Protein AF-A0AAV2DWY5-F1 (afdb_monomer_lite)

Sequence (109 aa):
MAEGGELVSKPLIRTVDRIHGVIKHMEDEYLRFAIDYPNDSSTIMHVPGTFECSDFKWGRLIFNRPANLFEGKGDILPKYSVDGNISLALCLETYAMENFRKKVYEVDG

Radius of gyration: 18.2 Å; chains: 1; bounding box: 48×30×39 Å

Organism: NCBI:txid586398

InterPro domains:
  IPR023213 Chloramphenicol acetyltransferase-like domain superfamily [G3DSA:3.30.559.10] (1-104)

Foldseek 3Di:
DDDPVVCVPDPVVVVVVVVVVVVVPCDPVVVVVVVPPDDDPVPDDDDDDPPQPDPPVPDGDQDDDDPDADAPDKDWAAHPDPPRDIDIDHDHPPVVVVVVCCVPPVPPD

pLDDT: mean 72.64, std 13.16, range [33.56, 91.56]

Secondary structure (DSSP, 8-state):
---HHHHH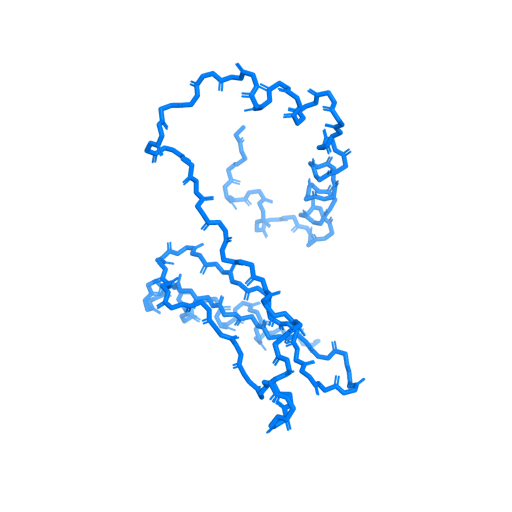HS-HHHHHHHHHHHHHT--HHHHHHHHHS---GGG---PPP--TT---SS---S----S---TT-EEEEE-SSTT--EEEEE---HHHHHHHHHHHH----

Structure (mmCIF, N/CA/C/O backbone):
data_AF-A0AAV2DWY5-F1
#
_entry.id   AF-A0AAV2DWY5-F1
#
loop_
_atom_site.group_PDB
_atom_site.id
_atom_site.type_symbol
_atom_site.label_atom_id
_atom_site.label_alt_id
_atom_site.label_comp_id
_atom_site.label_asym_id
_atom_site.label_entity_id
_atom_site.label_seq_id
_atom_site.pdbx_PDB_ins_code
_atom_site.Cartn_x
_atom_site.Cartn_y
_atom_site.Cartn_z
_atom_site.occupancy
_atom_site.B_iso_or_equiv
_atom_site.auth_seq_id
_atom_site.auth_comp_id
_atom_site.auth_asym_id
_atom_site.auth_atom_id
_atom_site.pdbx_PDB_model_num
ATOM 1 N N . MET A 1 1 ? -11.594 3.888 -15.936 1.00 33.56 1 MET A N 1
ATOM 2 C CA . MET A 1 1 ? -11.716 4.768 -14.756 1.00 33.56 1 MET A CA 1
ATOM 3 C C . MET A 1 1 ? -12.584 4.037 -13.755 1.00 33.56 1 MET A C 1
ATOM 5 O O . MET A 1 1 ? -13.696 3.682 -14.111 1.00 33.56 1 MET A O 1
ATOM 9 N N . ALA A 1 2 ? -12.049 3.685 -12.592 1.00 46.09 2 ALA A N 1
ATOM 10 C CA . ALA A 1 2 ? -12.832 3.022 -11.560 1.00 46.09 2 ALA A CA 1
ATOM 11 C C . ALA A 1 2 ? -13.254 4.061 -10.532 1.00 46.09 2 ALA A C 1
ATOM 13 O O . ALA A 1 2 ? -12.398 4.692 -9.915 1.00 46.09 2 ALA A O 1
ATOM 14 N N . GLU A 1 3 ? -14.556 4.266 -10.388 1.00 54.41 3 GLU A N 1
ATOM 15 C CA . GLU A 1 3 ? -15.100 5.140 -9.356 1.00 54.41 3 GLU A CA 1
ATOM 16 C C . GLU A 1 3 ? -14.868 4.508 -7.980 1.00 54.41 3 GLU A C 1
ATOM 18 O O . GLU A 1 3 ? -15.133 3.322 -7.773 1.00 54.41 3 GLU A O 1
ATOM 23 N N . GLY A 1 4 ? -14.390 5.300 -7.017 1.00 57.16 4 GLY A N 1
ATOM 24 C CA . GLY A 1 4 ? -14.073 4.826 -5.664 1.00 57.16 4 GLY A CA 1
ATOM 25 C C . GLY A 1 4 ? -15.232 4.120 -4.942 1.00 57.16 4 GLY A C 1
ATOM 26 O O . GLY A 1 4 ? -14.988 3.304 -4.056 1.00 57.16 4 GLY A O 1
ATOM 27 N N . GLY A 1 5 ? -16.486 4.353 -5.350 1.00 61.47 5 GLY A N 1
ATOM 28 C CA . GLY A 1 5 ? -17.666 3.661 -4.813 1.00 61.47 5 GLY A CA 1
ATOM 29 C C . GLY A 1 5 ? -17.743 2.169 -5.167 1.00 61.47 5 GLY A C 1
ATOM 30 O O . GLY A 1 5 ? -18.274 1.369 -4.394 1.00 61.47 5 GLY A O 1
ATOM 31 N N . GLU A 1 6 ? -17.158 1.753 -6.292 1.00 68.62 6 GLU A N 1
ATOM 32 C CA . GLU A 1 6 ? -17.107 0.343 -6.698 1.00 68.62 6 GLU A CA 1
ATOM 33 C C . GLU A 1 6 ? -16.186 -0.480 -5.778 1.00 68.62 6 GLU A C 1
ATOM 35 O O . GLU A 1 6 ? -16.447 -1.652 -5.512 1.00 68.62 6 GLU A O 1
ATOM 40 N N . LEU A 1 7 ? -15.119 0.144 -5.269 1.00 65.88 7 LEU A N 1
ATOM 41 C CA . LEU A 1 7 ? -14.139 -0.500 -4.389 1.00 65.88 7 LEU A CA 1
ATOM 42 C C . LEU A 1 7 ? -14.694 -0.764 -2.985 1.00 65.88 7 LEU A C 1
ATOM 44 O O . LEU A 1 7 ? -14.285 -1.725 -2.345 1.00 65.88 7 LEU A O 1
ATOM 48 N N . VAL A 1 8 ? -15.618 0.078 -2.515 1.00 71.94 8 VAL A N 1
ATOM 49 C CA . VAL A 1 8 ? -16.233 -0.045 -1.183 1.00 71.94 8 VAL A CA 1
ATOM 50 C C . VAL A 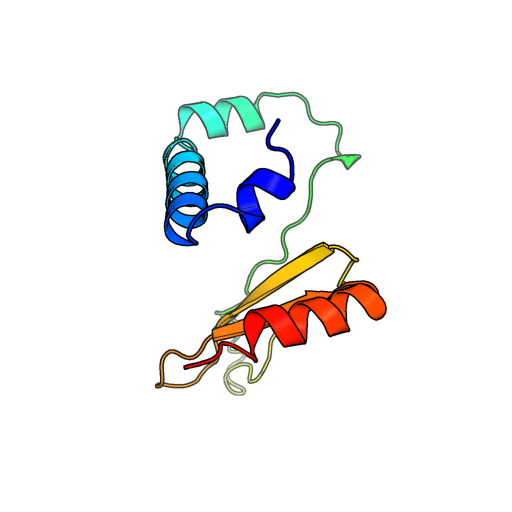1 8 ? -17.441 -0.987 -1.197 1.00 71.94 8 VAL A C 1
ATOM 52 O O . VAL A 1 8 ? -17.727 -1.633 -0.196 1.00 71.94 8 VAL A O 1
ATOM 55 N N . SER A 1 9 ? -18.154 -1.081 -2.323 1.00 76.56 9 SER A N 1
ATOM 56 C CA . SER A 1 9 ? -19.381 -1.887 -2.443 1.00 76.56 9 SER A CA 1
ATOM 57 C C . SER A 1 9 ? 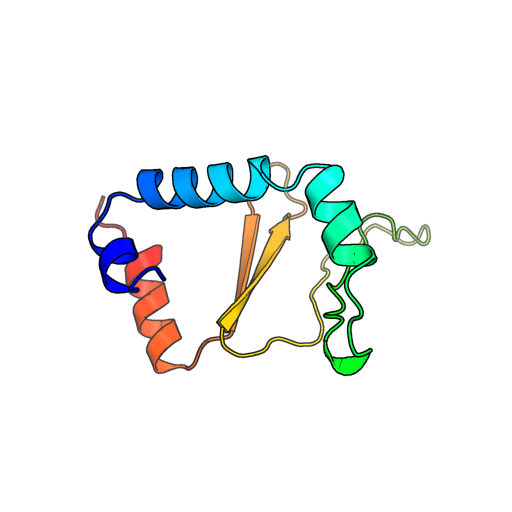-19.137 -3.368 -2.745 1.00 76.56 9 SER A C 1
ATOM 59 O O . SER A 1 9 ? -20.035 -4.189 -2.554 1.00 76.56 9 SER A O 1
ATOM 61 N N . LYS A 1 10 ? -17.944 -3.732 -3.228 1.00 83.44 10 LYS A N 1
ATOM 62 C CA . LYS A 1 10 ? -17.599 -5.108 -3.605 1.00 83.44 10 LYS A CA 1
ATOM 63 C C . LYS A 1 10 ? -16.762 -5.801 -2.522 1.00 83.44 10 LYS A C 1
ATOM 65 O O . LYS A 1 10 ? -16.014 -5.136 -1.812 1.00 83.44 10 LYS A O 1
ATOM 70 N N . PRO A 1 11 ? -16.823 -7.143 -2.419 1.00 86.44 11 PRO A N 1
ATOM 71 C CA . PRO A 1 11 ? -15.977 -7.888 -1.490 1.00 86.44 11 PRO A CA 1
ATOM 72 C C . PRO A 1 11 ? -14.485 -7.658 -1.763 1.00 86.44 11 PRO A C 1
ATOM 74 O O . PRO A 1 11 ? -14.085 -7.572 -2.926 1.00 86.44 11 PRO A O 1
ATOM 77 N N . LEU A 1 12 ? -13.659 -7.656 -0.709 1.00 85.25 12 LEU A N 1
ATOM 78 C CA . LEU A 1 12 ? -12.211 -7.400 -0.779 1.00 85.25 12 LEU A CA 1
ATOM 79 C C . LEU A 1 12 ? -11.493 -8.236 -1.852 1.00 85.25 12 LEU A C 1
ATOM 81 O O . LEU A 1 12 ? -10.607 -7.725 -2.536 1.00 85.25 12 LEU A O 1
ATOM 85 N N . ILE A 1 13 ? -11.917 -9.489 -2.055 1.00 88.38 13 ILE A N 1
ATOM 86 C CA . ILE A 1 13 ? -11.344 -10.382 -3.074 1.00 88.38 13 ILE A CA 1
ATOM 87 C C . ILE A 1 13 ? -11.398 -9.777 -4.484 1.00 88.38 13 ILE A C 1
ATOM 89 O O . ILE A 1 13 ? -10.456 -9.928 -5.248 1.00 88.38 13 ILE A O 1
ATOM 93 N N . ARG A 1 14 ? -12.432 -8.988 -4.810 1.00 88.56 14 ARG A N 1
ATOM 94 C CA . ARG A 1 14 ? -12.537 -8.308 -6.111 1.00 88.56 14 ARG A CA 1
ATOM 95 C C . ARG A 1 14 ? -11.464 -7.241 -6.285 1.00 88.56 14 ARG A C 1
ATOM 97 O O . ARG A 1 14 ? -10.982 -7.039 -7.396 1.00 88.56 14 ARG A O 1
ATOM 104 N N . THR A 1 15 ? -11.094 -6.556 -5.209 1.00 87.62 15 THR A N 1
ATOM 105 C CA . THR A 1 15 ? -9.993 -5.588 -5.220 1.00 87.62 15 THR A CA 1
ATOM 106 C C . THR A 1 15 ? -8.653 -6.305 -5.364 1.00 87.62 15 THR A C 1
ATOM 108 O O . THR A 1 15 ? -7.824 -5.874 -6.163 1.00 87.62 15 THR A O 1
ATOM 111 N N . VAL A 1 16 ? -8.469 -7.437 -4.675 1.00 89.88 16 VAL A N 1
ATOM 112 C CA . VAL A 1 16 ? -7.271 -8.284 -4.810 1.00 89.88 16 VAL A CA 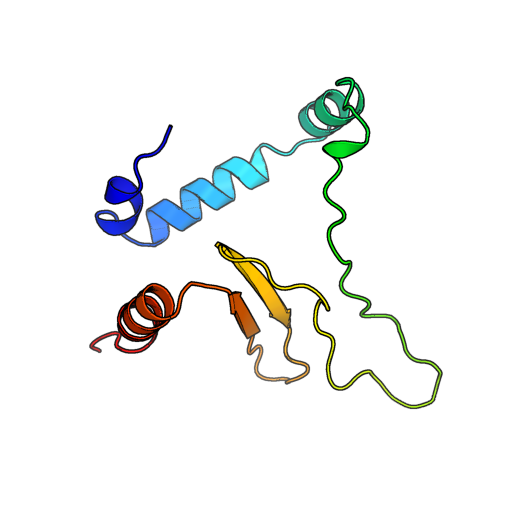1
ATOM 113 C C . VAL A 1 16 ? -7.116 -8.801 -6.242 1.00 89.88 16 VAL A C 1
ATOM 115 O O . VAL A 1 16 ? -6.047 -8.635 -6.822 1.00 89.88 16 VAL A O 1
ATOM 118 N N . ASP A 1 17 ? -8.178 -9.334 -6.849 1.00 91.56 17 ASP A N 1
ATOM 119 C CA . ASP A 1 17 ? -8.161 -9.835 -8.230 1.00 91.56 17 ASP A CA 1
ATOM 120 C C . ASP A 1 17 ? -7.782 -8.741 -9.232 1.00 91.56 17 ASP A C 1
ATOM 122 O O . ASP A 1 17 ? -7.029 -8.980 -10.176 1.00 91.56 17 ASP A O 1
ATOM 126 N N . ARG A 1 18 ? -8.272 -7.513 -9.020 1.00 88.06 18 ARG A N 1
ATOM 127 C CA . ARG A 1 18 ? -7.925 -6.359 -9.859 1.00 88.06 18 ARG A CA 1
ATOM 128 C C . ARG A 1 18 ? -6.449 -5.997 -9.742 1.00 88.06 18 ARG A C 1
ATOM 130 O O . ARG A 1 18 ? -5.807 -5.790 -10.767 1.00 88.06 18 ARG A O 1
ATOM 137 N N . ILE A 1 19 ? -5.915 -5.935 -8.520 1.00 89.31 19 ILE A N 1
ATOM 138 C CA . ILE A 1 19 ? -4.487 -5.674 -8.286 1.00 89.31 19 ILE A CA 1
ATOM 139 C C . ILE A 1 19 ? -3.650 -6.779 -8.936 1.00 89.31 19 ILE A C 1
ATOM 141 O O . ILE A 1 19 ? -2.730 -6.488 -9.696 1.00 89.31 19 ILE A O 1
ATOM 145 N N . HIS A 1 20 ? -4.009 -8.042 -8.698 1.00 91.56 20 HIS A N 1
ATOM 146 C CA . HIS A 1 20 ? -3.320 -9.194 -9.264 1.00 91.56 20 HIS A CA 1
ATOM 147 C C . HIS A 1 20 ? -3.333 -9.178 -10.797 1.00 91.56 20 HIS A C 1
ATOM 149 O O . HIS A 1 20 ? -2.294 -9.390 -11.416 1.00 91.56 20 HIS A O 1
ATOM 155 N N . GLY A 1 21 ? -4.479 -8.882 -11.415 1.00 90.12 21 GLY A N 1
ATOM 156 C CA . GLY A 1 21 ? -4.611 -8.800 -12.869 1.00 90.12 21 GLY A CA 1
ATOM 157 C C . GLY A 1 21 ? -3.708 -7.733 -13.486 1.00 90.12 21 GLY A C 1
ATOM 158 O O . GLY A 1 21 ? -3.036 -8.008 -14.477 1.00 90.12 21 GLY A O 1
ATOM 159 N N . VAL A 1 22 ? -3.637 -6.549 -12.867 1.00 88.19 22 VAL A N 1
ATOM 160 C CA . VAL A 1 22 ? -2.767 -5.454 -13.328 1.00 88.19 22 VAL A CA 1
ATOM 161 C C . VAL A 1 22 ? -1.292 -5.808 -13.160 1.00 88.19 22 VAL A C 1
ATOM 163 O O . VAL A 1 22 ? -0.530 -5.647 -14.106 1.00 88.19 22 VAL A O 1
ATOM 166 N N . ILE A 1 23 ? -0.888 -6.332 -11.997 1.00 87.38 23 ILE A N 1
ATOM 167 C CA . ILE A 1 23 ? 0.501 -6.761 -11.759 1.00 87.38 23 ILE A CA 1
ATOM 168 C C . ILE A 1 23 ? 0.902 -7.845 -12.763 1.00 87.38 23 ILE A C 1
ATOM 170 O O . ILE A 1 23 ? 1.989 -7.790 -13.327 1.00 87.38 23 ILE A O 1
ATOM 174 N N . LYS A 1 24 ? 0.013 -8.806 -13.032 1.00 88.62 24 LYS A N 1
ATOM 175 C CA . LYS A 1 24 ? 0.265 -9.884 -13.991 1.00 88.62 24 LYS A CA 1
ATOM 176 C C . LYS A 1 24 ? 0.482 -9.369 -15.418 1.00 88.62 24 LYS A C 1
ATOM 178 O O . LYS A 1 24 ? 1.216 -10.001 -16.158 1.00 88.62 24 LYS A O 1
ATOM 183 N N . HIS A 1 25 ? -0.140 -8.251 -15.799 1.00 81.81 25 HIS A N 1
ATOM 184 C CA . HIS A 1 25 ? 0.035 -7.633 -17.120 1.00 81.81 25 HIS A CA 1
ATOM 185 C C . HIS A 1 25 ? 1.314 -6.786 -17.248 1.00 81.81 25 HIS A C 1
ATOM 187 O O . HIS A 1 25 ? 1.615 -6.316 -18.344 1.00 81.81 25 HIS A O 1
ATOM 193 N N . MET A 1 26 ? 2.080 -6.578 -16.169 1.00 80.06 26 MET A N 1
ATOM 194 C CA . MET A 1 26 ? 3.377 -5.888 -16.219 1.00 80.06 26 MET A CA 1
ATOM 195 C C . MET A 1 26 ? 4.481 -6.828 -16.738 1.00 80.06 26 MET A C 1
ATOM 197 O O . MET A 1 26 ? 5.422 -7.167 -16.023 1.00 80.06 26 MET A O 1
ATOM 201 N N . GLU A 1 27 ? 4.335 -7.286 -17.980 1.00 82.12 27 GLU A N 1
ATOM 202 C CA . GLU A 1 27 ? 5.284 -8.167 -18.671 1.00 82.12 27 GLU A CA 1
ATOM 203 C C . GLU A 1 27 ? 6.401 -7.365 -19.379 1.00 82.12 27 GLU A C 1
ATOM 205 O O . GLU A 1 27 ? 6.343 -6.137 -19.476 1.00 82.12 27 GLU A O 1
ATOM 210 N N . ASP A 1 28 ? 7.430 -8.054 -19.889 1.00 78.75 28 ASP A N 1
ATOM 211 C CA . ASP A 1 28 ? 8.629 -7.453 -20.508 1.00 78.75 28 ASP A CA 1
ATOM 212 C C . ASP A 1 28 ? 8.298 -6.452 -21.634 1.00 78.75 28 ASP A C 1
ATOM 214 O O . ASP A 1 28 ? 8.910 -5.391 -21.720 1.00 78.75 28 ASP A O 1
ATOM 218 N N . GLU A 1 29 ? 7.280 -6.730 -22.456 1.00 82.56 29 GLU A N 1
ATOM 219 C CA . GLU A 1 29 ? 6.850 -5.831 -23.538 1.00 82.56 29 GLU A CA 1
ATOM 220 C C . GLU A 1 29 ? 6.287 -4.501 -23.008 1.00 82.56 29 GLU A C 1
ATOM 222 O O . GLU A 1 29 ? 6.649 -3.429 -23.499 1.00 82.56 29 GLU A O 1
ATOM 227 N N . TYR A 1 30 ? 5.464 -4.550 -21.956 1.00 79.88 30 TYR A N 1
ATOM 228 C CA . TYR A 1 30 ? 4.925 -3.355 -21.306 1.00 79.88 30 TYR A CA 1
ATOM 229 C C . TYR A 1 30 ? 6.039 -2.523 -20.657 1.00 79.88 30 TYR A C 1
ATOM 231 O O . TYR A 1 30 ? 6.053 -1.297 -20.769 1.00 79.88 30 TYR A O 1
ATOM 239 N N . LEU A 1 31 ? 6.998 -3.185 -20.001 1.00 82.81 31 LEU A N 1
ATOM 240 C CA . LEU A 1 31 ? 8.131 -2.520 -19.357 1.00 82.81 31 LEU A CA 1
ATOM 241 C C . LEU A 1 31 ? 9.052 -1.846 -20.379 1.00 82.81 31 LEU A C 1
ATOM 243 O O . LEU A 1 31 ? 9.470 -0.711 -20.159 1.00 82.81 31 LEU A O 1
ATOM 247 N N . ARG A 1 32 ? 9.326 -2.503 -21.512 1.00 82.12 32 ARG A N 1
ATOM 248 C CA . ARG A 1 32 ? 10.103 -1.910 -22.610 1.00 82.12 32 ARG A CA 1
ATOM 249 C C . ARG A 1 32 ? 9.407 -0.689 -23.189 1.00 82.12 32 ARG A C 1
ATOM 251 O O . ARG A 1 32 ? 10.036 0.355 -23.313 1.00 82.12 32 ARG A O 1
ATOM 258 N N . PHE A 1 33 ? 8.101 -0.776 -23.437 1.00 81.75 33 PHE A N 1
ATOM 259 C CA . PHE A 1 33 ? 7.322 0.372 -23.896 1.00 81.75 33 PHE A CA 1
ATOM 260 C C . PHE A 1 33 ? 7.361 1.539 -22.897 1.00 81.75 33 PHE A C 1
ATOM 262 O O . PHE A 1 33 ? 7.513 2.689 -23.299 1.00 81.75 33 PHE A O 1
ATOM 269 N N . ALA A 1 34 ? 7.271 1.260 -21.592 1.00 79.88 34 ALA A N 1
ATOM 270 C CA . ALA A 1 34 ? 7.351 2.288 -20.555 1.00 79.88 34 ALA A CA 1
ATOM 271 C C . ALA A 1 34 ? 8.727 2.983 -20.486 1.00 79.88 34 ALA A C 1
ATOM 273 O O . ALA A 1 34 ? 8.792 4.146 -20.088 1.00 79.88 34 ALA A O 1
ATOM 274 N N . ILE A 1 35 ? 9.806 2.285 -20.867 1.00 78.94 35 ILE A N 1
ATOM 275 C CA . ILE A 1 35 ? 11.169 2.835 -20.963 1.00 78.94 35 ILE A CA 1
ATOM 276 C C . ILE A 1 35 ? 11.341 3.657 -22.245 1.00 78.94 35 ILE A C 1
ATOM 278 O O . ILE A 1 35 ? 11.913 4.744 -22.196 1.00 78.94 35 ILE A O 1
ATOM 282 N N . ASP A 1 36 ? 10.846 3.147 -23.374 1.00 80.50 36 ASP A N 1
ATOM 283 C CA . ASP A 1 36 ? 10.969 3.797 -24.684 1.00 80.50 36 ASP A CA 1
ATOM 284 C C . ASP A 1 36 ? 10.058 5.029 -24.818 1.00 80.50 36 ASP A C 1
ATOM 286 O O . ASP A 1 36 ? 10.275 5.883 -25.683 1.00 80.50 36 ASP A O 1
ATOM 290 N N . TYR A 1 37 ? 9.047 5.157 -23.954 1.00 74.31 37 TYR A N 1
ATOM 291 C CA . TYR A 1 37 ? 8.213 6.347 -23.885 1.00 74.31 37 TYR A CA 1
ATOM 292 C C . TYR A 1 37 ? 9.024 7.536 -23.330 1.00 74.31 37 TYR A C 1
ATOM 294 O O . TYR A 1 37 ? 9.538 7.457 -22.211 1.00 74.31 37 TYR A O 1
ATOM 302 N N . PRO A 1 38 ? 9.143 8.659 -24.066 1.00 64.88 38 PRO A N 1
ATOM 303 C CA . PRO A 1 38 ? 9.924 9.807 -23.623 1.00 64.88 38 PRO A CA 1
ATOM 304 C C . PRO A 1 38 ? 9.271 10.443 -22.394 1.00 64.88 38 PRO A C 1
ATOM 306 O O . PRO A 1 38 ? 8.289 11.179 -22.493 1.00 64.88 38 PRO A O 1
ATOM 309 N N . ASN A 1 39 ? 9.827 10.151 -21.222 1.00 62.50 39 ASN A N 1
ATOM 310 C CA . ASN A 1 39 ? 9.453 10.795 -19.974 1.00 62.50 39 ASN A CA 1
ATOM 311 C C . ASN A 1 39 ? 10.299 12.053 -19.779 1.00 62.50 39 ASN A C 1
ATOM 313 O O . ASN A 1 39 ? 11.530 12.005 -19.815 1.00 62.50 39 ASN A O 1
ATOM 317 N N . ASP A 1 40 ? 9.633 13.181 -19.545 1.00 59.91 40 ASP A N 1
ATOM 318 C CA . ASP A 1 40 ? 10.282 14.354 -18.971 1.00 59.91 40 ASP A CA 1
ATOM 319 C C . ASP A 1 40 ? 10.806 13.957 -17.581 1.00 59.91 40 ASP A C 1
ATOM 321 O O . ASP A 1 40 ? 10.088 13.331 -16.802 1.00 59.91 40 ASP A O 1
ATOM 325 N N . SER A 1 41 ? 12.068 14.244 -17.260 1.00 59.22 41 SER A N 1
ATOM 326 C CA . SER A 1 41 ? 12.750 13.700 -16.067 1.00 59.22 41 SER A CA 1
ATOM 327 C C . SER A 1 41 ? 12.077 14.076 -14.735 1.00 59.22 41 SER A C 1
ATOM 329 O O . SER A 1 41 ? 12.366 13.477 -13.699 1.00 59.22 41 SER A O 1
ATOM 331 N N . SER A 1 42 ? 11.133 15.019 -14.775 1.00 56.19 42 SER A N 1
ATOM 332 C CA . SER A 1 42 ? 10.239 15.418 -13.689 1.00 56.19 42 SER A CA 1
ATOM 333 C C . SER A 1 42 ? 9.173 14.373 -13.312 1.00 56.19 42 SER A C 1
ATOM 335 O O . SER A 1 42 ? 8.621 14.458 -12.215 1.00 56.19 42 SER A O 1
ATOM 337 N N . THR A 1 43 ? 8.883 13.378 -14.163 1.00 53.97 43 THR A N 1
ATOM 338 C CA . THR A 1 43 ? 7.860 12.340 -13.910 1.00 53.97 43 THR A CA 1
ATOM 339 C C . THR A 1 43 ? 8.421 11.041 -13.327 1.00 53.97 43 THR A C 1
ATOM 341 O O . THR A 1 43 ? 7.654 10.166 -12.917 1.00 53.97 43 THR A O 1
ATOM 344 N N . ILE A 1 44 ? 9.750 10.904 -13.238 1.00 60.16 44 ILE A N 1
ATOM 345 C CA . ILE A 1 44 ? 10.397 9.712 -12.682 1.00 60.16 44 ILE A CA 1
ATOM 346 C C . ILE A 1 44 ? 10.246 9.724 -11.157 1.00 60.16 44 ILE A C 1
ATOM 348 O O . ILE A 1 44 ? 10.982 10.393 -10.431 1.00 60.16 44 ILE A O 1
ATOM 352 N N . MET A 1 45 ? 9.283 8.953 -10.654 1.00 56.59 45 MET A N 1
ATOM 353 C CA . MET A 1 45 ? 9.098 8.759 -9.220 1.00 56.59 45 MET A CA 1
ATOM 354 C C . MET A 1 45 ? 10.185 7.826 -8.677 1.00 56.59 45 MET A C 1
ATOM 356 O O . MET A 1 45 ? 10.210 6.632 -8.974 1.00 56.59 45 MET A O 1
ATOM 360 N N . HIS A 1 46 ? 11.078 8.361 -7.845 1.00 55.91 46 HIS A N 1
ATOM 361 C CA . HIS A 1 46 ? 12.050 7.545 -7.127 1.00 55.91 46 HIS A CA 1
ATOM 362 C C . HIS A 1 46 ? 11.327 6.745 -6.035 1.00 55.91 46 HIS A C 1
ATOM 364 O O . HIS A 1 46 ? 10.869 7.308 -5.037 1.00 55.91 46 HIS A O 1
ATOM 370 N N . VAL A 1 47 ? 11.205 5.431 -6.223 1.00 54.88 47 VAL A N 1
ATOM 371 C CA . VAL A 1 47 ? 10.711 4.524 -5.183 1.00 54.88 47 VAL A CA 1
ATOM 372 C C . VAL A 1 47 ? 11.869 4.262 -4.217 1.00 54.88 47 VAL A C 1
ATOM 374 O O . VAL A 1 47 ? 12.900 3.746 -4.650 1.00 54.88 47 VAL A O 1
ATOM 377 N N . PRO A 1 48 ? 11.756 4.618 -2.924 1.00 52.72 48 PRO A N 1
ATOM 378 C CA . PRO A 1 48 ? 12.781 4.278 -1.948 1.00 52.72 48 PRO A CA 1
ATOM 379 C C . PRO A 1 48 ? 12.914 2.755 -1.877 1.00 52.72 48 PRO A C 1
ATOM 381 O O . PRO A 1 48 ? 11.966 2.065 -1.507 1.00 52.72 48 PRO A O 1
ATOM 384 N N . GLY A 1 49 ? 14.080 2.228 -2.247 1.00 55.22 49 GLY A N 1
ATOM 385 C CA . GLY A 1 49 ? 14.366 0.806 -2.105 1.00 55.22 49 GLY A CA 1
ATOM 386 C C . GLY A 1 49 ? 14.386 0.398 -0.631 1.00 55.22 49 GLY A C 1
ATOM 387 O O . GLY A 1 49 ? 14.908 1.116 0.227 1.00 55.22 49 GLY A O 1
ATOM 388 N N . THR A 1 50 ? 13.837 -0.772 -0.318 1.00 53.38 50 THR A N 1
ATOM 389 C CA . THR A 1 50 ? 14.034 -1.414 0.982 1.00 53.38 50 THR A CA 1
ATOM 390 C C . THR A 1 50 ? 15.484 -1.899 1.060 1.00 53.38 50 THR A C 1
ATOM 392 O O . THR A 1 50 ? 15.848 -2.930 0.501 1.00 53.38 50 THR A O 1
ATOM 395 N N . PHE A 1 51 ? 16.351 -1.125 1.717 1.00 53.59 51 PHE A N 1
ATOM 396 C CA . PHE A 1 51 ? 17.747 -1.499 1.965 1.00 53.59 51 PHE A CA 1
ATOM 397 C C . PHE A 1 51 ? 17.821 -2.609 3.024 1.00 53.59 51 PHE A C 1
ATOM 399 O O . PHE A 1 51 ? 18.094 -2.355 4.195 1.00 53.59 51 PHE A O 1
ATOM 406 N N . GLU A 1 52 ? 17.546 -3.848 2.622 1.00 53.84 52 GLU A N 1
ATOM 407 C CA . GLU A 1 52 ? 17.594 -5.020 3.512 1.00 53.84 52 GLU A CA 1
ATOM 408 C C . GLU A 1 52 ? 19.007 -5.614 3.661 1.00 53.84 52 GLU A C 1
ATOM 410 O O . GLU A 1 52 ? 19.244 -6.449 4.532 1.00 53.84 52 GLU A O 1
ATOM 415 N N . CYS A 1 53 ? 19.980 -5.139 2.875 1.00 53.75 53 CYS A N 1
ATOM 416 C CA . CYS A 1 53 ? 21.373 -5.606 2.892 1.00 53.75 53 CYS A CA 1
ATOM 417 C C . CYS A 1 53 ? 22.366 -4.580 3.470 1.00 53.75 53 CYS A C 1
ATOM 419 O O . CYS A 1 53 ? 23.501 -4.483 3.011 1.00 53.75 53 CYS A O 1
ATOM 421 N N . SER A 1 54 ? 21.967 -3.827 4.496 1.00 58.47 54 SER A N 1
ATOM 422 C CA . SER A 1 54 ? 22.880 -2.939 5.230 1.00 58.47 54 SER A CA 1
ATOM 423 C C . SER A 1 54 ? 23.266 -3.560 6.574 1.00 58.47 54 SER A C 1
ATOM 425 O O . SER A 1 54 ? 22.715 -3.201 7.612 1.00 58.47 54 SER A O 1
ATOM 427 N N . ASP A 1 55 ? 24.207 -4.506 6.558 1.00 57.69 55 ASP A N 1
ATOM 428 C CA . ASP A 1 55 ? 24.898 -4.975 7.766 1.00 57.69 55 ASP A CA 1
ATOM 429 C C . ASP A 1 55 ? 26.351 -4.494 7.716 1.00 57.69 55 ASP A C 1
ATOM 431 O O . ASP A 1 55 ? 27.222 -5.111 7.101 1.00 57.69 55 ASP A O 1
ATOM 435 N N . PHE A 1 56 ? 26.622 -3.366 8.373 1.00 67.38 56 PHE A N 1
ATOM 436 C CA . PHE A 1 56 ? 27.973 -2.807 8.506 1.00 67.38 56 PHE A CA 1
ATOM 437 C C . PHE A 1 56 ? 28.860 -3.616 9.473 1.00 67.38 56 PHE A C 1
ATOM 439 O O . PHE A 1 56 ? 29.876 -3.115 9.952 1.00 67.38 56 PHE A O 1
ATOM 446 N N . LYS A 1 57 ? 28.480 -4.865 9.784 1.00 68.31 57 LYS A N 1
ATOM 447 C CA . LYS A 1 57 ? 29.042 -5.721 10.840 1.00 68.31 57 LYS A CA 1
ATOM 448 C C . LYS A 1 57 ? 28.826 -5.173 12.252 1.00 68.31 57 LYS A C 1
ATOM 450 O O . LYS A 1 57 ? 29.511 -5.584 13.183 1.00 68.31 57 LYS A O 1
ATOM 455 N N . TRP A 1 58 ? 27.901 -4.227 12.406 1.00 64.25 58 TRP A N 1
ATOM 456 C CA . TRP A 1 58 ? 27.527 -3.597 13.681 1.00 64.25 58 TRP A CA 1
ATOM 457 C C . TRP A 1 58 ? 26.122 -4.024 14.137 1.00 64.25 58 TRP A C 1
ATOM 459 O O . TRP A 1 58 ? 25.577 -3.468 15.087 1.00 64.25 58 TRP A O 1
ATOM 469 N N . GLY A 1 59 ? 25.549 -5.036 13.480 1.00 57.19 59 GLY A N 1
ATOM 470 C CA . GLY A 1 59 ? 24.202 -5.531 13.735 1.00 57.19 59 GLY A CA 1
ATOM 471 C C . GLY A 1 59 ? 23.220 -5.106 12.646 1.00 57.19 59 GLY A C 1
ATOM 472 O O . GLY A 1 59 ? 23.410 -4.107 11.950 1.00 57.19 59 GLY A O 1
ATOM 473 N N . ARG A 1 60 ? 22.154 -5.897 12.490 1.00 60.16 60 ARG A N 1
ATOM 474 C CA . ARG A 1 60 ? 21.087 -5.633 11.518 1.00 60.16 60 ARG A CA 1
ATOM 475 C C . ARG A 1 60 ? 20.287 -4.390 11.903 1.00 60.16 60 ARG A C 1
ATOM 477 O O . ARG A 1 60 ? 20.050 -4.135 13.084 1.00 60.16 60 ARG A O 1
ATOM 484 N N . LEU A 1 61 ? 19.820 -3.658 10.892 1.00 57.72 61 LEU A N 1
ATOM 485 C CA . LEU A 1 61 ? 18.904 -2.534 11.073 1.00 57.72 61 LEU A CA 1
ATOM 486 C C . LEU A 1 61 ? 17.643 -2.988 11.818 1.00 57.72 61 LEU A C 1
ATOM 488 O O . LEU A 1 61 ? 16.931 -3.880 11.369 1.00 57.72 61 LEU A O 1
ATOM 492 N N . ILE A 1 62 ? 17.355 -2.338 12.945 1.00 57.41 62 ILE A N 1
ATOM 493 C CA . ILE A 1 62 ? 16.158 -2.612 13.754 1.00 57.41 62 ILE A CA 1
ATOM 494 C C . ILE A 1 62 ? 14.916 -1.974 13.105 1.00 57.41 62 ILE A C 1
ATOM 496 O O . ILE A 1 62 ? 13.797 -2.456 13.276 1.00 57.41 62 ILE A O 1
ATOM 500 N N . PHE A 1 63 ? 15.103 -0.895 12.337 1.00 61.22 63 PHE A N 1
ATOM 501 C CA . PHE A 1 63 ? 14.019 -0.127 11.736 1.00 61.22 63 PHE A CA 1
ATOM 502 C C . PHE A 1 63 ? 14.496 0.637 10.494 1.00 61.22 63 PHE A C 1
ATOM 504 O O . PHE A 1 63 ? 15.525 1.308 10.541 1.00 61.22 63 PHE A O 1
ATOM 511 N N . ASN A 1 64 ? 13.743 0.554 9.396 1.00 62.56 64 ASN A N 1
ATOM 512 C CA . ASN A 1 64 ? 13.944 1.355 8.189 1.00 62.56 64 ASN A CA 1
ATOM 513 C C . ASN A 1 64 ? 12.600 1.983 7.806 1.00 62.56 64 ASN A C 1
ATOM 515 O O . ASN A 1 64 ? 11.585 1.286 7.753 1.00 62.56 64 ASN A O 1
ATOM 519 N N . ARG A 1 65 ? 12.582 3.295 7.567 1.00 62.28 65 ARG A N 1
ATOM 520 C CA . ARG A 1 65 ? 11.396 4.017 7.111 1.00 62.28 65 ARG A CA 1
ATOM 521 C C . ARG A 1 65 ? 11.752 5.028 6.031 1.00 62.28 65 ARG A C 1
ATOM 523 O O . ARG A 1 65 ? 12.753 5.728 6.180 1.00 62.28 65 ARG A O 1
ATOM 530 N N . PRO A 1 66 ? 10.901 5.182 5.005 1.00 63.31 66 PRO A N 1
ATOM 531 C CA . PRO A 1 66 ? 11.005 6.297 4.077 1.00 63.31 66 PRO A CA 1
ATOM 532 C C . PRO A 1 66 ? 10.959 7.635 4.825 1.00 63.31 66 PRO A C 1
ATOM 534 O O . PRO A 1 66 ? 10.110 7.835 5.692 1.00 63.31 66 PRO A O 1
ATOM 537 N N . ALA A 1 67 ? 11.868 8.552 4.483 1.00 63.34 67 ALA A N 1
ATOM 538 C CA . ALA A 1 67 ? 11.955 9.865 5.125 1.00 63.34 67 ALA A CA 1
ATOM 539 C C . ALA A 1 67 ? 10.760 10.780 4.793 1.00 63.34 67 ALA A C 1
ATOM 541 O O . ALA A 1 67 ? 10.406 11.638 5.596 1.00 63.34 67 ALA A O 1
ATOM 542 N N . ASN A 1 68 ? 10.121 10.572 3.634 1.00 66.44 68 ASN A N 1
ATOM 543 C CA . ASN A 1 68 ? 9.039 11.417 3.133 1.00 66.44 68 ASN A CA 1
ATOM 544 C C . ASN A 1 68 ? 7.732 10.625 3.022 1.00 66.44 68 ASN A C 1
ATOM 546 O O . ASN A 1 68 ? 7.613 9.713 2.196 1.00 66.44 68 ASN A O 1
ATOM 550 N N . LEU A 1 69 ? 6.748 11.025 3.826 1.00 67.00 69 LEU A N 1
ATOM 551 C CA . LEU A 1 69 ? 5.369 10.560 3.762 1.00 67.00 69 LEU A CA 1
ATOM 552 C C . LEU A 1 69 ? 4.504 11.702 3.212 1.00 67.00 69 LEU A C 1
ATOM 554 O O . LEU A 1 69 ? 4.449 12.773 3.809 1.00 67.00 69 LEU A O 1
ATOM 558 N N . PHE A 1 70 ? 3.866 11.475 2.066 1.00 77.44 70 PHE A N 1
ATOM 559 C CA . PHE A 1 70 ? 2.919 12.408 1.453 1.00 77.44 70 PHE A CA 1
ATOM 560 C C . PHE A 1 70 ? 1.501 11.879 1.630 1.00 77.44 70 PHE A C 1
ATOM 562 O O . PHE A 1 70 ? 1.305 10.663 1.693 1.00 77.44 70 PHE A O 1
ATOM 569 N N . GLU A 1 71 ? 0.521 12.777 1.675 1.00 83.12 71 GLU A N 1
ATOM 570 C CA . GLU A 1 71 ? -0.880 12.379 1.742 1.00 83.12 71 GLU A CA 1
ATOM 571 C C . GLU A 1 71 ? -1.247 11.410 0.604 1.00 83.12 71 GLU A C 1
ATOM 573 O O . GLU A 1 71 ? -0.875 11.604 -0.553 1.00 83.12 71 GLU A O 1
ATOM 578 N N . GLY A 1 72 ? -1.947 10.330 0.953 1.00 82.56 72 GLY A N 1
ATOM 579 C CA . GLY A 1 72 ? -2.345 9.266 0.034 1.00 82.56 72 GLY A CA 1
ATOM 580 C C . GLY A 1 72 ? -1.269 8.205 -0.219 1.00 82.56 72 GLY A C 1
ATOM 581 O O . GLY A 1 72 ? -1.564 7.197 -0.860 1.00 82.56 72 GLY A O 1
ATOM 582 N N . LYS A 1 73 ? -0.041 8.372 0.296 1.00 82.25 73 LYS A N 1
ATOM 583 C CA . LYS A 1 73 ? 1.030 7.374 0.167 1.00 82.25 73 LYS A CA 1
ATOM 584 C C . LYS A 1 73 ? 1.020 6.382 1.332 1.00 82.25 73 LYS A C 1
ATOM 586 O O . LYS A 1 73 ? 0.931 6.770 2.501 1.00 82.25 73 LYS A O 1
ATOM 591 N N . GLY A 1 74 ? 1.168 5.100 0.997 1.00 80.06 74 GLY A N 1
ATOM 592 C CA . GLY A 1 74 ? 1.338 4.007 1.947 1.00 80.06 74 GLY A CA 1
ATOM 593 C C . GLY A 1 74 ? 2.514 3.104 1.599 1.00 80.06 74 GLY A C 1
ATOM 594 O O . GLY A 1 74 ? 2.689 2.751 0.437 1.00 80.06 74 GLY A O 1
ATOM 595 N N . ASP A 1 75 ? 3.277 2.701 2.611 1.00 79.50 75 ASP A N 1
ATOM 596 C CA . ASP A 1 75 ? 4.409 1.788 2.502 1.00 79.50 75 ASP A CA 1
ATOM 597 C C . ASP A 1 75 ? 4.157 0.544 3.375 1.00 79.50 75 ASP A C 1
ATOM 599 O O . ASP A 1 75 ? 3.870 0.650 4.574 1.00 79.50 75 ASP A O 1
ATOM 603 N N . ILE A 1 76 ? 4.266 -0.645 2.773 1.00 82.12 76 ILE A N 1
ATOM 604 C CA . ILE A 1 76 ? 4.233 -1.929 3.488 1.00 82.12 76 ILE A CA 1
ATOM 605 C C . ILE A 1 76 ? 5.663 -2.263 3.903 1.00 82.12 76 ILE A C 1
ATOM 607 O O . ILE A 1 76 ? 6.551 -2.386 3.064 1.00 82.12 76 ILE A O 1
ATOM 611 N N . LEU A 1 77 ? 5.878 -2.410 5.206 1.00 76.62 77 LEU A N 1
ATOM 612 C CA . LEU A 1 77 ? 7.176 -2.678 5.803 1.00 76.62 77 LEU A CA 1
ATOM 613 C C . LEU A 1 77 ? 7.171 -4.082 6.417 1.00 76.62 77 LEU A C 1
ATOM 615 O O . LEU A 1 77 ? 6.324 -4.367 7.276 1.00 76.62 77 LEU A O 1
ATOM 619 N N . PRO A 1 78 ? 8.108 -4.962 6.029 1.00 71.56 78 PRO A N 1
ATOM 620 C CA . PRO A 1 78 ? 8.282 -6.222 6.727 1.00 71.56 78 PRO A CA 1
ATOM 621 C C . PRO A 1 78 ? 8.736 -5.932 8.158 1.00 71.56 78 PRO A C 1
ATOM 623 O O . PRO A 1 78 ? 9.604 -5.088 8.401 1.00 71.56 78 PRO A O 1
ATOM 626 N N . LYS A 1 79 ? 8.139 -6.620 9.132 1.00 68.50 79 LYS A N 1
ATOM 627 C CA . LYS A 1 79 ? 8.662 -6.602 10.495 1.00 68.50 79 LYS A CA 1
ATOM 628 C C . LYS A 1 79 ? 9.721 -7.691 10.596 1.00 68.50 79 LYS A C 1
ATOM 630 O O . LYS A 1 79 ? 9.483 -8.819 10.178 1.00 68.50 79 LYS A O 1
ATOM 635 N N . TYR A 1 80 ? 10.850 -7.389 11.228 1.00 63.56 80 TYR A N 1
ATOM 636 C CA . TYR A 1 80 ? 11.896 -8.370 11.543 1.00 63.56 80 TYR A CA 1
ATOM 637 C C . TYR A 1 80 ? 11.474 -9.352 12.663 1.00 63.56 80 TYR A C 1
ATOM 639 O O . TYR A 1 80 ? 12.282 -9.695 13.521 1.00 63.56 80 TYR A O 1
ATOM 647 N N . SER A 1 81 ? 10.197 -9.757 12.709 1.00 62.84 81 SER A N 1
ATOM 648 C CA . SER A 1 81 ? 9.679 -10.762 13.643 1.00 62.84 81 SER A CA 1
ATOM 649 C C . SER A 1 81 ? 9.490 -12.092 12.928 1.00 62.84 81 SER A C 1
ATOM 651 O O . SER A 1 81 ? 9.090 -12.122 11.766 1.00 62.84 81 SER A O 1
ATOM 653 N N . VAL A 1 82 ? 9.708 -13.195 13.643 1.00 65.19 82 VAL A N 1
ATOM 654 C CA . VAL A 1 82 ? 9.494 -14.561 13.130 1.00 65.19 82 VAL A CA 1
ATOM 655 C C . VAL A 1 82 ? 8.011 -14.825 12.821 1.00 65.19 82 VAL A C 1
ATOM 657 O O . VAL A 1 82 ? 7.688 -15.690 12.016 1.00 65.19 82 VAL A O 1
ATOM 660 N N . ASP A 1 83 ? 7.108 -14.030 13.396 1.00 78.69 83 ASP A N 1
ATOM 661 C CA . ASP A 1 83 ? 5.656 -14.244 13.342 1.00 78.69 83 ASP A CA 1
ATOM 662 C C . ASP A 1 83 ? 5.008 -13.918 11.982 1.00 78.69 83 ASP A C 1
ATOM 664 O O . ASP A 1 83 ? 3.793 -14.019 11.847 1.00 78.69 83 ASP A O 1
ATOM 668 N N . GLY A 1 84 ? 5.777 -13.458 10.987 1.00 74.94 84 GLY A N 1
ATOM 669 C CA . GLY A 1 84 ? 5.248 -13.078 9.667 1.00 74.94 84 GLY A CA 1
ATOM 670 C C . GLY A 1 84 ? 4.422 -11.783 9.659 1.00 74.94 84 GLY A C 1
ATOM 671 O O . GLY A 1 84 ? 3.761 -11.468 8.67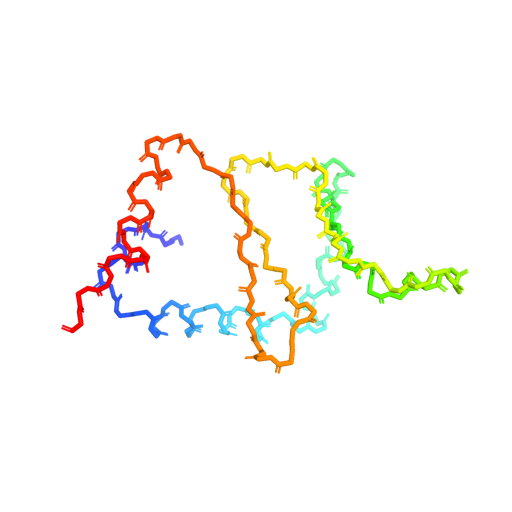1 1.00 74.94 84 GLY A O 1
ATOM 672 N N . ASN A 1 85 ? 4.460 -11.015 10.750 1.00 79.19 85 ASN A N 1
ATOM 673 C CA . ASN A 1 85 ? 3.737 -9.754 10.871 1.00 79.19 85 ASN A CA 1
ATOM 674 C C . ASN A 1 85 ? 4.279 -8.691 9.902 1.00 79.19 85 ASN A C 1
ATOM 676 O O . ASN A 1 85 ? 5.488 -8.477 9.794 1.00 79.19 85 ASN A O 1
ATOM 680 N N . ILE A 1 86 ? 3.371 -7.949 9.275 1.00 81.56 86 ILE A N 1
ATOM 681 C CA . ILE A 1 86 ? 3.684 -6.797 8.423 1.00 81.56 86 ILE A CA 1
ATOM 682 C C . ILE A 1 86 ? 3.254 -5.500 9.112 1.00 81.56 86 ILE A C 1
ATOM 684 O O . ILE A 1 86 ? 2.312 -5.484 9.901 1.00 81.56 86 ILE A O 1
ATOM 688 N N . SER A 1 87 ? 3.955 -4.403 8.837 1.00 80.62 87 SER A N 1
ATOM 689 C CA . SER A 1 87 ? 3.595 -3.063 9.312 1.00 80.62 87 SER A CA 1
ATOM 690 C C . SER A 1 87 ? 3.189 -2.193 8.128 1.00 80.62 87 SER A C 1
ATOM 692 O O . SER A 1 87 ? 3.856 -2.203 7.101 1.00 80.62 87 SER A O 1
ATOM 694 N N . LEU A 1 88 ? 2.115 -1.420 8.269 1.00 83.19 88 LEU A N 1
ATOM 695 C CA . LEU A 1 88 ? 1.639 -0.499 7.238 1.00 83.19 88 LEU A CA 1
ATOM 696 C C . LEU A 1 88 ? 1.862 0.941 7.708 1.00 83.19 88 LEU A C 1
ATOM 698 O O . LEU A 1 88 ? 1.311 1.360 8.725 1.00 83.19 88 LEU A O 1
ATOM 702 N N . ALA A 1 89 ? 2.697 1.693 6.993 1.00 83.81 89 ALA A N 1
ATOM 703 C CA . ALA A 1 89 ? 2.902 3.120 7.215 1.00 83.81 89 ALA A CA 1
ATOM 704 C C . ALA A 1 89 ? 2.073 3.902 6.192 1.00 83.81 89 ALA A C 1
ATOM 706 O O . ALA A 1 89 ? 2.271 3.719 5.001 1.00 83.81 89 ALA A O 1
ATOM 707 N N . LEU A 1 90 ? 1.155 4.759 6.636 1.00 82.94 90 LEU A N 1
ATOM 708 C CA . LEU A 1 90 ? 0.276 5.554 5.772 1.00 82.94 90 LEU A CA 1
ATOM 709 C C . LEU A 1 90 ? 0.302 7.018 6.201 1.00 82.94 90 LEU A C 1
ATOM 711 O O . LEU A 1 90 ? 0.429 7.314 7.391 1.00 82.94 90 LEU A O 1
ATOM 715 N N . CYS A 1 91 ? 0.116 7.920 5.244 1.00 83.50 91 CYS A N 1
ATOM 716 C CA . CYS A 1 91 ? -0.132 9.331 5.505 1.00 83.50 91 CYS A CA 1
ATOM 717 C C . CYS A 1 91 ? -1.450 9.740 4.853 1.00 83.50 91 CYS A C 1
ATOM 719 O O . CYS A 1 91 ? -1.631 9.597 3.648 1.00 83.50 91 CYS A O 1
ATOM 721 N N . LEU A 1 92 ? -2.387 10.196 5.677 1.00 86.38 92 LEU A N 1
ATOM 722 C CA . LEU A 1 92 ? -3.709 10.677 5.286 1.00 86.38 92 LEU A CA 1
ATOM 723 C C . LEU A 1 92 ? -4.011 11.922 6.120 1.00 86.38 92 LEU A C 1
ATOM 725 O O . LEU A 1 92 ? -3.489 12.043 7.235 1.00 86.38 92 LEU A O 1
ATOM 729 N N . GLU A 1 93 ? -4.884 12.800 5.633 1.00 85.56 93 GLU A N 1
ATOM 730 C CA . GLU A 1 93 ? -5.475 13.840 6.474 1.00 85.56 93 GLU A CA 1
ATOM 731 C C . GLU A 1 93 ? -6.121 13.247 7.740 1.00 85.56 93 GLU A C 1
ATOM 733 O O . GLU A 1 93 ? -6.597 12.106 7.767 1.00 85.56 93 GLU A O 1
ATOM 738 N N . THR A 1 94 ? -6.131 14.022 8.826 1.00 83.94 94 THR A N 1
ATOM 739 C CA . THR A 1 94 ? -6.523 13.546 10.165 1.00 83.94 94 THR A CA 1
ATOM 740 C C . THR A 1 94 ? -7.928 12.943 10.192 1.00 83.94 94 THR A C 1
ATOM 742 O O . THR A 1 94 ? -8.114 11.857 10.741 1.00 83.94 94 THR A O 1
ATOM 745 N N . TYR A 1 95 ? -8.899 13.575 9.526 1.00 83.75 95 TYR A N 1
ATOM 746 C CA . TYR A 1 95 ? -10.269 13.055 9.426 1.00 83.75 95 TYR A CA 1
ATOM 747 C C . TYR A 1 95 ? -10.341 11.738 8.635 1.00 83.75 95 TYR A C 1
ATOM 749 O O . TYR A 1 95 ? -11.137 10.851 8.952 1.00 83.75 95 TYR A O 1
ATOM 757 N N . ALA A 1 96 ? -9.512 11.583 7.599 1.00 86.75 96 ALA A N 1
ATOM 758 C CA . ALA A 1 96 ? -9.450 10.363 6.806 1.00 86.75 96 ALA A CA 1
ATOM 759 C C . ALA A 1 96 ? -8.801 9.231 7.613 1.00 86.75 96 ALA A C 1
ATOM 761 O O . ALA A 1 96 ? -9.272 8.095 7.553 1.00 86.75 96 ALA A O 1
ATOM 762 N N . MET A 1 97 ? -7.788 9.545 8.427 1.00 85.56 97 MET A N 1
ATOM 763 C CA . MET A 1 97 ? -7.118 8.582 9.301 1.00 85.56 97 MET A CA 1
ATOM 764 C C . MET A 1 97 ? -8.061 8.005 10.367 1.00 85.56 97 MET A C 1
ATOM 766 O O . MET A 1 97 ? -8.047 6.798 10.617 1.00 85.56 97 MET A O 1
ATOM 770 N N . GLU A 1 98 ? -8.928 8.829 10.963 1.00 86.38 98 GLU A N 1
ATOM 771 C CA . GLU A 1 98 ? -9.938 8.352 11.918 1.00 86.38 98 GLU A CA 1
ATOM 772 C C . GLU A 1 98 ? -10.930 7.380 11.270 1.00 86.38 98 GLU A C 1
ATOM 774 O O . GLU A 1 98 ? -11.207 6.310 11.816 1.00 86.38 98 GLU A O 1
ATOM 779 N N . ASN A 1 99 ? -11.426 7.714 10.076 1.00 86.31 99 ASN A N 1
ATOM 780 C CA . ASN A 1 99 ? -12.332 6.847 9.322 1.00 86.31 99 ASN A CA 1
ATOM 781 C C . ASN A 1 99 ? -11.651 5.549 8.867 1.00 86.31 99 ASN A C 1
ATOM 783 O O . ASN A 1 99 ? -12.269 4.484 8.895 1.00 86.31 99 ASN A O 1
ATOM 787 N N . PHE A 1 100 ? -10.383 5.628 8.460 1.00 85.62 100 PHE A N 1
ATOM 788 C CA . PHE A 1 100 ? -9.582 4.471 8.071 1.00 85.62 100 PHE A CA 1
ATOM 789 C C . PHE A 1 100 ? -9.404 3.505 9.242 1.00 85.62 100 PHE A C 1
ATOM 791 O O . PHE A 1 100 ? -9.663 2.312 9.096 1.00 85.62 100 PHE A O 1
ATOM 798 N N . ARG A 1 101 ? -9.031 4.019 10.423 1.00 84.12 101 ARG A N 1
ATOM 799 C CA . ARG A 1 101 ? -8.832 3.198 11.623 1.00 84.12 101 ARG A CA 1
ATOM 800 C C . ARG A 1 101 ? -10.082 2.395 11.972 1.00 84.12 101 ARG A C 1
ATOM 802 O O . ARG A 1 101 ? -9.958 1.201 12.223 1.00 84.12 101 ARG A O 1
ATOM 809 N N . LYS A 1 102 ? -11.256 3.035 11.951 1.00 85.81 102 LYS A N 1
ATOM 810 C CA . LYS A 1 102 ? -12.541 2.366 12.200 1.00 85.81 102 LYS A CA 1
ATOM 811 C C . LYS A 1 102 ? -12.764 1.235 11.196 1.00 85.81 102 LYS A C 1
ATOM 813 O O . LYS A 1 102 ? -12.908 0.087 11.578 1.00 85.81 102 LYS A O 1
ATOM 818 N N . LYS A 1 103 ? -12.654 1.518 9.894 1.00 83.25 103 LYS A N 1
ATOM 819 C CA . LYS A 1 103 ? -12.903 0.517 8.840 1.00 83.25 103 LYS A CA 1
ATOM 820 C C . LYS A 1 103 ? -11.936 -0.672 8.836 1.00 83.25 103 LYS A C 1
ATOM 822 O O . LYS A 1 103 ? -12.322 -1.745 8.389 1.00 83.25 103 LYS A O 1
ATOM 827 N N . VAL A 1 104 ? -10.681 -0.475 9.244 1.00 80.50 104 VAL A N 1
ATOM 828 C CA . VAL A 1 104 ? -9.636 -1.512 9.160 1.00 80.50 104 VAL A CA 1
ATOM 829 C C . VAL A 1 104 ? -9.504 -2.321 10.444 1.00 80.50 104 VAL A C 1
ATOM 831 O O . VAL A 1 104 ? -9.210 -3.510 10.373 1.00 80.50 104 VAL A O 1
ATOM 834 N N . TYR A 1 105 ? -9.693 -1.693 11.606 1.00 77.25 105 TYR A N 1
ATOM 835 C CA . TYR A 1 105 ? -9.438 -2.337 12.897 1.00 77.25 105 TYR A CA 1
ATOM 836 C C . TYR A 1 105 ? -10.699 -2.614 13.717 1.00 77.25 105 TYR A C 1
ATOM 838 O O . TYR A 1 105 ? -10.646 -3.470 14.593 1.00 77.25 105 TYR A O 1
ATOM 846 N N . GLU A 1 106 ? -11.825 -1.956 13.433 1.00 71.25 106 GLU A N 1
ATOM 847 C CA . GLU A 1 106 ? -13.138 -2.329 13.982 1.00 71.25 106 GLU A CA 1
ATOM 848 C C . GLU A 1 106 ? -13.852 -3.253 12.987 1.00 71.25 106 GLU A C 1
ATOM 850 O O . GLU A 1 106 ? -14.940 -2.966 12.496 1.00 71.25 106 GLU A O 1
ATOM 855 N N . VAL A 1 107 ? -13.191 -4.358 12.630 1.00 61.41 107 VAL A N 1
ATOM 856 C CA . VAL A 1 107 ? -13.865 -5.460 11.941 1.00 61.41 107 VAL A CA 1
ATOM 857 C C . VAL A 1 107 ? -14.700 -6.165 13.004 1.00 61.41 107 VAL A C 1
ATOM 859 O O . VAL A 1 107 ? -14.142 -6.866 13.849 1.00 61.41 107 VAL A O 1
ATOM 862 N N . ASP A 1 108 ? -16.012 -5.921 13.005 1.00 50.47 108 ASP A N 1
ATOM 863 C CA . ASP A 1 108 ? -16.955 -6.712 13.798 1.00 50.47 108 ASP A CA 1
ATOM 86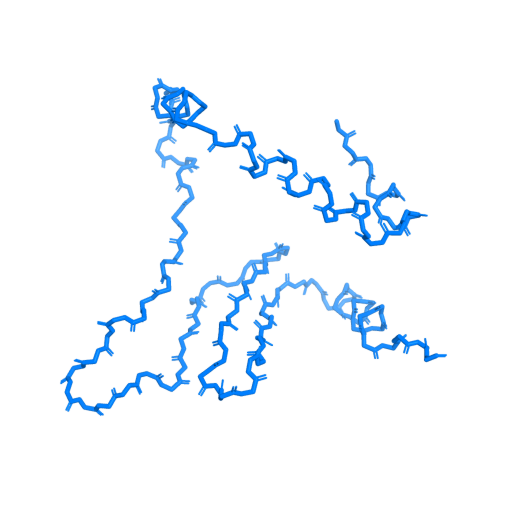4 C C . ASP A 1 108 ? -16.737 -8.198 13.463 1.00 50.47 108 ASP A C 1
ATOM 866 O O . ASP A 1 108 ? -16.716 -8.580 12.288 1.00 50.47 108 ASP A O 1
ATOM 870 N N . GLY A 1 109 ? -16.472 -8.994 14.502 1.00 42.41 109 GLY A N 1
ATOM 871 C CA . GLY A 1 109 ? -16.219 -10.435 14.404 1.00 42.41 109 GLY A CA 1
ATOM 872 C C . GLY A 1 109 ? -17.431 -11.241 13.959 1.00 42.41 109 GLY A C 1
ATOM 873 O O . GLY A 1 109 ? -18.572 -10.828 14.267 1.00 42.41 109 GLY A O 1
#